Protein AF-A0A0D8HVI6-F1 (afdb_monomer_lite)

Structure (mmCIF, N/CA/C/O backbone):
data_AF-A0A0D8HVI6-F1
#
_entry.id   AF-A0A0D8HVI6-F1
#
loop_
_atom_site.group_PDB
_atom_site.id
_atom_site.type_symbol
_atom_site.label_atom_id
_atom_site.label_alt_id
_atom_site.label_comp_id
_atom_site.label_asym_id
_atom_site.label_entity_id
_atom_site.label_seq_id
_atom_site.pdbx_PDB_ins_code
_atom_site.Cartn_x
_atom_site.Cartn_y
_atom_site.Cartn_z
_atom_site.occupancy
_atom_site.B_iso_or_equiv
_atom_site.auth_seq_id
_atom_site.auth_comp_id
_atom_site.auth_asym_id
_atom_site.auth_atom_id
_atom_site.pdbx_PDB_model_num
ATOM 1 N N . MET A 1 1 ? 3.415 5.083 -32.626 1.00 49.31 1 MET A N 1
ATOM 2 C CA . MET A 1 1 ? 3.340 5.812 -31.341 1.00 49.31 1 MET A CA 1
ATOM 3 C C . MET A 1 1 ? 2.067 5.390 -30.629 1.00 49.31 1 MET A C 1
ATOM 5 O O . MET A 1 1 ? 0.990 5.609 -31.175 1.00 49.31 1 MET A O 1
ATOM 9 N N . ALA A 1 2 ? 2.181 4.710 -29.487 1.00 56.59 2 ALA A N 1
ATOM 10 C CA . ALA A 1 2 ? 1.022 4.367 -28.667 1.00 56.59 2 ALA A CA 1
ATOM 11 C C . ALA A 1 2 ? 0.536 5.639 -27.952 1.00 56.59 2 ALA A C 1
ATOM 13 O O . ALA A 1 2 ? 1.348 6.402 -27.433 1.00 56.59 2 ALA A O 1
ATOM 14 N N . LYS A 1 3 ? -0.769 5.912 -27.997 1.00 59.03 3 LYS A N 1
ATOM 15 C CA . LYS A 1 3 ? -1.394 7.068 -27.342 1.00 59.03 3 LYS A CA 1
ATOM 16 C C . LYS A 1 3 ? -2.175 6.543 -26.143 1.00 59.03 3 LYS A C 1
ATOM 18 O O . LYS A 1 3 ? -2.851 5.532 -26.292 1.00 59.03 3 LYS A O 1
ATOM 23 N N . ALA A 1 4 ? -2.059 7.210 -24.996 1.00 66.50 4 ALA A N 1
ATOM 24 C CA . ALA A 1 4 ? -2.867 6.889 -23.825 1.00 66.50 4 ALA A CA 1
ATOM 25 C C . ALA A 1 4 ? -4.358 7.096 -24.135 1.00 66.50 4 ALA A C 1
ATOM 27 O O . ALA A 1 4 ? -4.727 8.094 -24.768 1.00 66.50 4 ALA A O 1
ATOM 28 N N . ASP A 1 5 ? -5.186 6.154 -23.695 1.00 71.12 5 ASP A N 1
ATOM 29 C CA . ASP A 1 5 ? -6.641 6.240 -23.767 1.00 71.12 5 ASP A CA 1
ATOM 30 C C . ASP A 1 5 ? -7.174 7.282 -22.758 1.00 71.12 5 ASP A C 1
ATOM 32 O O . ASP A 1 5 ? -6.417 7.893 -21.996 1.00 71.12 5 ASP A O 1
ATOM 36 N N . LYS A 1 6 ? -8.491 7.542 -22.762 1.00 74.12 6 LYS A N 1
ATOM 37 C CA . LYS A 1 6 ? -9.129 8.531 -21.862 1.00 74.12 6 LYS A CA 1
ATOM 38 C C . LYS A 1 6 ? -8.910 8.230 -20.372 1.00 74.12 6 LYS A C 1
ATOM 40 O O . LYS A 1 6 ? -8.944 9.149 -19.564 1.00 74.12 6 LYS A O 1
ATOM 45 N N . ASP A 1 7 ? -8.679 6.966 -20.036 1.00 79.62 7 ASP A N 1
ATOM 46 C CA . ASP A 1 7 ? -8.358 6.467 -18.694 1.00 79.62 7 ASP A CA 1
ATOM 47 C C . ASP A 1 7 ? -6.871 6.652 -18.318 1.00 79.62 7 ASP A C 1
ATOM 49 O O . ASP A 1 7 ? -6.452 6.292 -17.221 1.00 79.62 7 ASP A O 1
ATOM 53 N N . GLY A 1 8 ? -6.056 7.219 -19.215 1.00 86.44 8 GLY A N 1
ATOM 54 C CA . GLY A 1 8 ? -4.623 7.400 -19.010 1.00 86.44 8 GLY A CA 1
ATOM 55 C C . GLY A 1 8 ? -3.809 6.119 -19.192 1.00 86.44 8 GLY A C 1
ATOM 56 O O . GLY A 1 8 ? -2.628 6.117 -18.853 1.00 86.44 8 GLY A O 1
ATOM 57 N N . ILE A 1 9 ? -4.394 5.044 -19.722 1.00 90.62 9 ILE A N 1
ATOM 58 C CA . ILE A 1 9 ? -3.729 3.753 -19.906 1.00 90.62 9 ILE A CA 1
ATOM 59 C C . ILE A 1 9 ? -3.272 3.621 -21.363 1.00 90.62 9 ILE A C 1
ATOM 61 O O . ILE A 1 9 ? -4.011 3.904 -22.304 1.00 90.62 9 ILE A O 1
ATOM 65 N N . VAL A 1 10 ? -2.020 3.222 -21.569 1.00 92.00 10 VAL A N 1
ATOM 66 C CA . VAL A 1 10 ? -1.429 2.994 -22.891 1.00 92.00 10 VAL A CA 1
ATOM 67 C C . VAL A 1 10 ? -1.480 1.502 -23.186 1.00 92.00 10 VAL A C 1
ATOM 69 O O . VAL A 1 10 ? -0.801 0.720 -22.523 1.00 92.00 10 VAL A O 1
ATOM 72 N N . ARG A 1 11 ? -2.255 1.107 -24.199 1.00 93.31 11 ARG A N 1
ATOM 73 C CA . ARG A 1 11 ? -2.420 -0.296 -24.609 1.00 93.31 11 ARG A CA 1
ATOM 74 C C . ARG A 1 11 ? -1.834 -0.571 -25.989 1.00 93.31 11 ARG A C 1
ATOM 76 O O . ARG A 1 11 ? -1.881 0.283 -26.880 1.00 93.31 11 ARG A O 1
ATOM 83 N N . ASP A 1 12 ? -1.328 -1.782 -26.193 1.00 92.19 12 ASP A N 1
ATOM 84 C CA . ASP A 1 12 ? -1.117 -2.322 -27.533 1.00 92.19 12 ASP A CA 1
ATOM 85 C C . ASP A 1 12 ? -2.489 -2.534 -28.190 1.00 92.19 12 ASP A C 1
ATOM 87 O O . ASP A 1 12 ? -3.320 -3.305 -27.718 1.00 92.19 12 ASP A O 1
ATOM 91 N N . ARG A 1 13 ? -2.733 -1.846 -29.309 1.00 87.94 13 ARG A N 1
ATOM 92 C CA . ARG A 1 13 ? -4.023 -1.881 -30.014 1.00 87.94 13 ARG A CA 1
ATOM 93 C C . ARG A 1 13 ? -4.378 -3.248 -30.592 1.00 87.94 13 ARG A C 1
ATOM 95 O O . ARG A 1 13 ? -5.545 -3.484 -30.882 1.00 87.94 13 ARG A O 1
ATOM 102 N N . ARG A 1 14 ? -3.389 -4.109 -30.831 1.00 90.69 14 ARG A N 1
ATOM 103 C CA . ARG A 1 14 ? -3.595 -5.434 -31.418 1.00 90.69 14 ARG A CA 1
ATOM 104 C C . ARG A 1 14 ? -3.873 -6.482 -30.349 1.00 90.69 14 ARG A C 1
ATOM 106 O O . ARG A 1 14 ? -4.686 -7.367 -30.580 1.00 90.69 14 ARG A O 1
ATOM 113 N N . THR A 1 15 ? -3.167 -6.414 -29.225 1.00 91.06 15 THR A N 1
ATOM 114 C CA . THR A 1 15 ? -3.189 -7.464 -28.191 1.00 91.06 15 THR A CA 1
ATOM 115 C C . THR A 1 15 ? -3.973 -7.062 -26.945 1.00 91.06 15 THR A C 1
ATOM 117 O O . THR A 1 15 ? -4.317 -7.927 -26.150 1.00 91.06 15 THR A O 1
ATOM 120 N N . GLY A 1 16 ? -4.255 -5.770 -26.759 1.00 88.94 16 GLY A N 1
ATOM 121 C CA . GLY A 1 16 ? -4.887 -5.231 -25.556 1.00 88.94 16 GLY A CA 1
ATOM 122 C C . GLY A 1 16 ? -3.948 -5.113 -24.353 1.00 88.94 16 GLY A C 1
ATOM 123 O O . GLY A 1 16 ? -4.371 -4.589 -23.326 1.00 88.94 16 GLY A O 1
ATOM 124 N N . ILE A 1 17 ? -2.687 -5.546 -24.479 1.00 92.75 17 ILE A N 1
ATOM 125 C CA . ILE A 1 17 ? -1.695 -5.512 -23.397 1.00 92.75 17 ILE A CA 1
ATOM 126 C C . ILE A 1 17 ? -1.486 -4.070 -22.943 1.00 92.75 17 ILE A C 1
ATOM 128 O O . ILE A 1 17 ? -1.199 -3.188 -23.756 1.00 92.75 17 ILE A O 1
ATOM 132 N N . VAL A 1 18 ? -1.585 -3.835 -21.639 1.00 92.88 18 VAL A N 1
ATOM 133 C CA . VAL A 1 18 ? -1.235 -2.564 -21.016 1.00 92.88 18 VAL A CA 1
ATOM 134 C C . VAL A 1 18 ? 0.286 -2.435 -20.976 1.00 92.88 18 VAL A C 1
ATOM 136 O O . VAL A 1 18 ? 0.977 -3.234 -20.348 1.00 92.88 18 VAL A O 1
ATOM 139 N N . LEU A 1 19 ? 0.803 -1.421 -21.668 1.00 91.75 19 LEU A N 1
ATOM 140 C CA . LEU A 1 19 ? 2.233 -1.131 -21.792 1.00 91.75 19 LEU A CA 1
ATOM 141 C C . LEU A 1 19 ? 2.707 -0.109 -20.758 1.00 91.75 19 LEU A C 1
ATOM 143 O O . LEU A 1 19 ? 3.853 -0.156 -20.324 1.00 91.75 19 LEU A O 1
ATOM 147 N N . ALA A 1 20 ? 1.848 0.848 -20.412 1.00 91.94 20 ALA A N 1
ATOM 148 C CA . ALA A 1 20 ? 2.153 1.910 -19.463 1.00 91.94 20 ALA A CA 1
ATOM 149 C C . ALA A 1 20 ? 0.864 2.558 -18.953 1.00 91.94 20 ALA A C 1
ATOM 151 O O . ALA A 1 20 ? -0.191 2.463 -19.586 1.00 91.94 20 ALA A O 1
ATOM 152 N N . ARG A 1 21 ? 0.968 3.300 -17.851 1.00 91.81 21 ARG A N 1
ATOM 153 C CA . ARG A 1 21 ? -0.068 4.225 -17.392 1.00 91.81 21 ARG A CA 1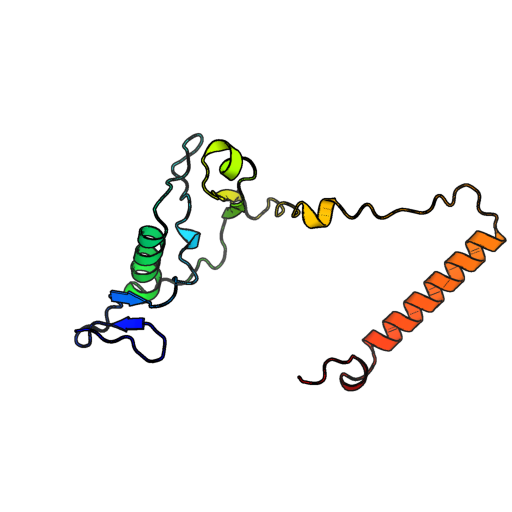
ATOM 154 C C . ARG A 1 21 ? 0.530 5.616 -17.235 1.00 91.81 21 ARG A C 1
ATOM 156 O O . ARG A 1 21 ? 1.706 5.773 -16.934 1.00 91.81 21 ARG A O 1
ATOM 163 N N . LYS A 1 22 ? -0.293 6.639 -17.452 1.00 89.62 22 LYS A N 1
ATOM 164 C CA . LYS A 1 22 ? 0.076 8.039 -17.224 1.00 89.62 22 LYS A CA 1
ATOM 165 C C . LYS A 1 22 ? 0.265 8.325 -15.733 1.00 89.62 22 LYS A C 1
ATOM 167 O O . LYS A 1 22 ? 1.161 9.075 -15.368 1.00 89.62 22 LYS A O 1
ATOM 172 N N . ASN A 1 23 ? -0.596 7.737 -14.905 1.00 90.62 23 ASN A N 1
ATOM 173 C CA . ASN A 1 23 ? -0.559 7.859 -13.452 1.00 90.62 23 ASN A CA 1
ATOM 174 C C . ASN A 1 23 ? -0.012 6.565 -12.842 1.00 90.62 23 ASN A C 1
ATOM 176 O O . ASN A 1 23 ? -0.175 5.488 -13.427 1.00 90.62 23 ASN A O 1
ATOM 180 N N . ARG A 1 24 ? 0.578 6.668 -11.645 1.00 91.12 24 ARG A N 1
ATOM 181 C CA . ARG A 1 24 ? 1.056 5.506 -10.887 1.00 91.12 24 ARG A CA 1
ATOM 182 C C . ARG A 1 24 ? -0.082 4.504 -10.687 1.00 91.12 24 ARG A C 1
ATOM 184 O O . ARG A 1 24 ? -1.245 4.874 -10.524 1.00 91.12 24 ARG A O 1
ATOM 191 N N . HIS A 1 25 ? 0.257 3.222 -10.756 1.00 93.69 25 HIS A N 1
ATOM 192 C CA . HIS A 1 25 ? -0.712 2.150 -10.567 1.00 93.69 25 HIS A CA 1
ATOM 193 C C . HIS A 1 25 ? -1.167 2.171 -9.098 1.00 93.69 25 HIS A C 1
ATOM 195 O O . HIS A 1 25 ? -0.302 2.240 -8.228 1.00 93.69 25 HIS A O 1
ATOM 201 N N . PRO A 1 26 ? -2.476 2.092 -8.798 1.00 90.56 26 PRO A N 1
ATOM 202 C CA . PRO A 1 26 ? -2.978 2.228 -7.425 1.00 90.56 26 PRO A CA 1
ATOM 203 C C . PRO A 1 26 ? -2.437 1.150 -6.479 1.00 90.56 26 PRO A C 1
ATOM 205 O O . PRO A 1 26 ? -2.293 1.383 -5.291 1.00 90.56 26 PRO A O 1
ATOM 208 N N . MET A 1 27 ? -2.114 -0.024 -7.019 1.00 91.62 27 MET A N 1
ATOM 209 C CA . MET A 1 27 ? -1.548 -1.154 -6.274 1.00 91.62 27 MET A CA 1
ATOM 210 C C . MET A 1 27 ? -0.011 -1.253 -6.372 1.00 91.62 27 MET A C 1
ATOM 212 O O . MET A 1 27 ? 0.541 -2.309 -6.086 1.00 91.62 27 MET A O 1
ATOM 216 N N . ALA A 1 28 ? 0.689 -0.212 -6.846 1.00 91.88 28 ALA A N 1
ATOM 217 C CA . ALA A 1 28 ? 2.153 -0.246 -6.979 1.00 91.88 28 ALA A CA 1
ATOM 218 C C . ALA A 1 28 ? 2.858 -0.450 -5.630 1.00 91.88 28 ALA A C 1
ATOM 220 O O . ALA A 1 28 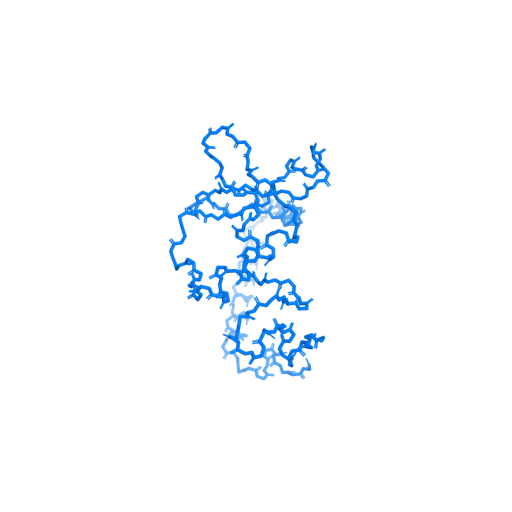? 3.806 -1.224 -5.552 1.00 91.88 28 ALA A O 1
ATOM 221 N N . ASP A 1 29 ? 2.339 0.170 -4.569 1.00 89.56 29 ASP A N 1
ATOM 222 C CA . ASP A 1 29 ? 2.933 0.100 -3.231 1.00 89.56 29 ASP A CA 1
ATOM 223 C C . ASP A 1 29 ? 2.893 -1.312 -2.615 1.00 89.56 29 ASP A C 1
ATOM 225 O O . ASP A 1 29 ? 3.646 -1.586 -1.689 1.00 89.56 29 ASP A O 1
ATOM 229 N N . LEU A 1 30 ? 2.115 -2.256 -3.170 1.00 88.88 30 LEU A N 1
ATOM 230 C CA . LEU A 1 30 ? 2.179 -3.668 -2.757 1.00 88.88 30 LEU A CA 1
ATOM 231 C C . LEU A 1 30 ? 3.526 -4.334 -3.078 1.00 88.88 30 LEU A C 1
ATOM 233 O O . LEU A 1 30 ? 3.831 -5.379 -2.513 1.00 88.88 30 LEU A O 1
ATOM 237 N N . PHE A 1 31 ? 4.315 -3.758 -3.987 1.00 90.75 31 PHE A N 1
ATOM 238 C CA . PHE A 1 31 ? 5.657 -4.243 -4.318 1.00 90.75 31 PHE A CA 1
ATOM 239 C C . PHE A 1 31 ? 6.766 -3.484 -3.577 1.00 90.75 31 PHE A C 1
ATOM 241 O O . PHE A 1 31 ? 7.932 -3.878 -3.666 1.00 90.75 31 PHE A O 1
ATOM 248 N N . LYS A 1 32 ? 6.418 -2.431 -2.825 1.00 90.19 32 LYS A N 1
ATOM 249 C CA . LYS A 1 32 ? 7.373 -1.623 -2.066 1.00 90.19 32 LYS A CA 1
ATOM 250 C C . LYS A 1 32 ? 7.976 -2.452 -0.930 1.00 90.19 32 LYS A C 1
ATOM 252 O O . LYS A 1 32 ? 7.257 -3.100 -0.169 1.00 90.19 32 LYS A O 1
ATOM 257 N N . ASP A 1 33 ? 9.306 -2.451 -0.849 1.00 89.25 33 ASP A N 1
ATOM 258 C CA . ASP A 1 33 ? 10.104 -3.151 0.171 1.00 89.25 33 ASP A CA 1
ATOM 259 C C . ASP A 1 33 ? 9.652 -4.605 0.428 1.00 89.25 33 ASP A C 1
ATOM 261 O O . ASP A 1 33 ? 9.490 -5.039 1.569 1.00 89.25 33 ASP A O 1
ATOM 265 N N . THR A 1 34 ? 9.434 -5.372 -0.648 1.00 88.50 34 THR A N 1
ATOM 266 C CA . THR A 1 34 ? 8.873 -6.736 -0.585 1.00 88.50 34 THR A CA 1
ATOM 267 C C . THR A 1 34 ? 9.682 -7.637 0.373 1.00 88.50 34 THR A C 1
ATOM 269 O O . THR A 1 34 ? 10.909 -7.694 0.247 1.00 88.50 34 THR A O 1
ATOM 272 N N . PRO A 1 35 ? 9.055 -8.398 1.293 1.00 85.50 35 PRO A N 1
ATOM 273 C CA . PRO A 1 35 ? 9.783 -9.210 2.271 1.00 85.50 35 PRO A CA 1
ATOM 274 C C . PRO A 1 35 ? 10.661 -10.280 1.611 1.00 85.50 35 PRO A C 1
ATOM 276 O O . PRO A 1 35 ? 10.176 -11.077 0.809 1.00 85.50 35 PRO A O 1
ATOM 279 N N . MET A 1 36 ? 11.944 -10.336 1.980 1.00 84.69 36 MET A N 1
ATOM 280 C CA . MET A 1 36 ? 12.894 -11.335 1.460 1.00 84.69 36 MET A CA 1
ATOM 281 C C . MET A 1 36 ? 13.090 -12.551 2.375 1.00 84.69 36 MET A C 1
ATOM 283 O O . MET A 1 36 ? 13.692 -13.541 1.961 1.00 84.69 36 MET A O 1
ATOM 287 N N . GLY A 1 37 ? 12.602 -12.485 3.612 1.00 77.31 37 GLY A N 1
ATOM 288 C CA . GLY A 1 37 ? 12.803 -13.504 4.640 1.00 77.31 37 GLY A CA 1
ATOM 289 C C . GLY A 1 37 ? 13.110 -12.881 5.999 1.00 77.31 37 GLY A C 1
ATOM 290 O O . GLY A 1 37 ? 13.362 -11.682 6.103 1.00 77.31 37 GLY A O 1
ATOM 291 N N . GLU A 1 38 ? 13.073 -13.696 7.050 1.00 78.62 38 GLU A N 1
ATOM 292 C CA . GLU A 1 38 ? 13.340 -13.244 8.417 1.00 78.62 38 GLU A CA 1
ATOM 293 C C . GLU A 1 38 ? 14.779 -12.716 8.557 1.00 78.62 38 GLU A C 1
ATOM 295 O O . GLU A 1 38 ? 15.735 -13.364 8.129 1.00 78.62 38 GLU A O 1
ATOM 300 N N . GLY A 1 39 ? 14.932 -11.519 9.131 1.00 70.31 39 GLY A N 1
ATOM 301 C CA . GLY A 1 39 ? 16.232 -10.873 9.345 1.00 70.31 39 GLY A CA 1
ATOM 302 C C . GLY A 1 39 ? 16.906 -10.313 8.086 1.00 70.31 39 GLY A C 1
ATOM 303 O O . GLY A 1 39 ? 17.996 -9.750 8.188 1.00 70.31 39 GLY A O 1
ATOM 304 N N . LEU A 1 40 ? 16.281 -10.439 6.911 1.00 75.50 40 LEU A N 1
ATOM 305 C CA . LEU A 1 40 ? 16.759 -9.823 5.677 1.00 75.50 40 LEU A CA 1
ATOM 306 C C . LEU A 1 40 ? 16.056 -8.482 5.444 1.00 75.50 40 LEU A C 1
ATOM 308 O O . LEU A 1 40 ? 14.862 -8.362 5.723 1.00 75.50 40 LEU A O 1
ATOM 312 N N . PRO A 1 41 ? 16.766 -7.475 4.905 1.00 73.00 41 PRO A N 1
ATOM 313 C CA . PRO A 1 41 ? 16.118 -6.240 4.496 1.00 73.00 41 PRO A CA 1
ATOM 314 C C . PRO A 1 41 ? 15.066 -6.534 3.421 1.00 73.00 41 PRO A C 1
ATOM 316 O O . PRO A 1 41 ? 15.253 -7.417 2.579 1.00 73.00 41 PRO A O 1
ATOM 319 N N . GLY A 1 42 ? 13.970 -5.773 3.440 1.00 81.19 42 GLY A N 1
ATOM 320 C CA . GLY A 1 42 ? 12.996 -5.787 2.354 1.00 81.19 42 GLY A CA 1
ATOM 321 C C . GLY A 1 42 ? 13.674 -5.488 1.016 1.00 81.19 42 GLY A C 1
ATOM 322 O O . GLY A 1 42 ? 14.624 -4.701 0.936 1.00 81.19 42 GLY A O 1
ATOM 323 N N . MET A 1 43 ? 13.197 -6.135 -0.043 1.00 87.88 43 MET A N 1
ATOM 324 C CA . MET A 1 43 ? 13.653 -5.876 -1.398 1.00 87.88 43 MET A CA 1
ATOM 325 C C . MET A 1 43 ? 13.122 -4.517 -1.835 1.00 87.88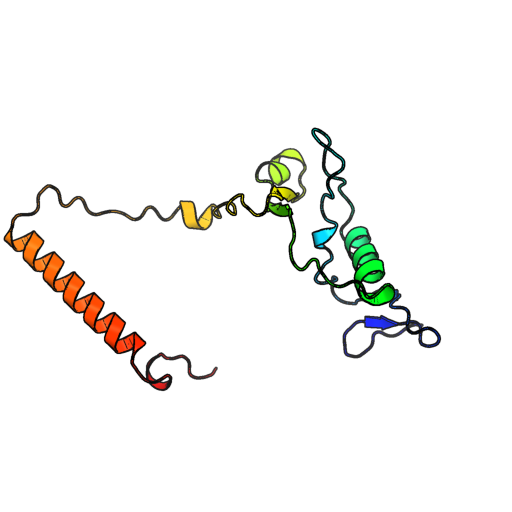 43 MET A C 1
ATOM 327 O O . MET A 1 43 ? 11.992 -4.394 -2.310 1.00 87.88 43 MET A O 1
ATOM 331 N N . HIS A 1 44 ? 13.963 -3.504 -1.674 1.00 87.12 44 HIS A N 1
ATOM 332 C CA . HIS A 1 44 ? 13.683 -2.174 -2.175 1.00 87.12 44 HIS A CA 1
ATOM 333 C C . HIS A 1 44 ? 13.834 -2.140 -3.696 1.00 87.12 44 HIS A C 1
ATOM 335 O O . HIS A 1 44 ? 14.812 -2.647 -4.254 1.00 87.12 44 HIS A O 1
ATOM 341 N N . MET A 1 45 ? 12.880 -1.510 -4.368 1.00 88.38 45 MET A N 1
ATOM 342 C CA . MET A 1 45 ? 12.888 -1.330 -5.811 1.00 88.38 45 MET A CA 1
ATOM 343 C C . MET A 1 45 ? 12.481 0.095 -6.156 1.00 88.38 45 MET A C 1
ATOM 345 O O . MET A 1 45 ? 11.779 0.754 -5.401 1.00 88.38 45 MET A O 1
ATOM 349 N N . ASP A 1 46 ? 12.967 0.587 -7.295 1.00 89.62 46 ASP A N 1
ATOM 350 C CA . ASP A 1 46 ? 12.611 1.927 -7.746 1.00 89.62 46 ASP A CA 1
ATOM 351 C C . ASP A 1 46 ? 11.101 2.034 -8.007 1.00 89.62 46 ASP A C 1
ATOM 353 O O . ASP A 1 46 ? 10.465 1.086 -8.478 1.00 89.62 46 ASP A O 1
ATOM 357 N N . SER A 1 47 ? 10.550 3.226 -7.783 1.00 89.44 47 SER A N 1
ATOM 358 C CA . SER A 1 47 ? 9.127 3.525 -7.977 1.00 89.44 47 SER A CA 1
ATOM 359 C C . SER A 1 47 ? 8.597 3.134 -9.365 1.00 89.44 47 SER A C 1
ATOM 361 O O . SER A 1 47 ? 7.433 2.746 -9.513 1.00 89.44 47 SER A O 1
ATOM 363 N N . MET A 1 48 ? 9.447 3.192 -10.398 1.00 90.50 48 MET A N 1
ATOM 364 C CA . MET A 1 48 ? 9.093 2.755 -11.745 1.00 90.50 48 MET A CA 1
ATOM 365 C C . MET A 1 48 ? 8.986 1.229 -11.845 1.00 90.50 48 MET A C 1
ATOM 367 O O . MET A 1 48 ? 8.105 0.718 -12.537 1.00 90.50 48 MET A O 1
ATOM 371 N N . ALA A 1 49 ? 9.858 0.488 -11.161 1.00 92.31 49 ALA A N 1
ATOM 372 C CA . ALA A 1 49 ? 9.823 -0.970 -11.155 1.00 92.31 49 ALA A CA 1
ATOM 373 C C . ALA A 1 49 ? 8.555 -1.486 -10.459 1.00 92.31 49 ALA A C 1
ATOM 375 O O . ALA A 1 49 ? 7.852 -2.322 -11.024 1.00 92.31 49 ALA A O 1
ATOM 376 N N . GLU A 1 50 ? 8.202 -0.915 -9.307 1.00 93.75 50 GLU A N 1
ATOM 377 C CA . GLU A 1 50 ? 6.940 -1.189 -8.604 1.00 93.75 50 GLU A CA 1
ATOM 378 C C . GLU A 1 50 ? 5.726 -0.935 -9.510 1.00 93.75 50 GLU A C 1
ATOM 380 O O . GLU A 1 50 ? 4.803 -1.748 -9.608 1.00 93.75 50 GLU A O 1
ATOM 385 N N . HIS A 1 51 ? 5.745 0.191 -10.232 1.00 94.38 51 HIS A N 1
ATOM 386 C CA . HIS A 1 51 ? 4.684 0.565 -11.157 1.00 94.38 51 HIS A CA 1
ATOM 387 C C . HIS A 1 51 ? 4.515 -0.445 -12.300 1.00 94.38 51 HIS A C 1
ATOM 389 O O . HIS A 1 51 ? 3.388 -0.844 -12.612 1.00 94.38 51 HIS A O 1
ATOM 395 N N . ILE A 1 52 ? 5.624 -0.859 -12.917 1.00 94.06 52 ILE A N 1
ATOM 396 C CA . ILE A 1 52 ? 5.631 -1.820 -14.024 1.00 94.06 52 ILE A CA 1
ATOM 397 C C . ILE A 1 52 ? 5.171 -3.201 -13.548 1.00 94.06 52 ILE A C 1
ATOM 399 O O . ILE A 1 52 ? 4.370 -3.842 -14.232 1.00 94.06 52 ILE A O 1
ATOM 403 N N . LEU A 1 53 ? 5.622 -3.647 -12.372 1.00 94.69 53 LEU A N 1
ATOM 404 C CA . LEU A 1 53 ? 5.182 -4.912 -11.780 1.00 94.69 53 LEU A CA 1
ATOM 405 C C . LEU A 1 53 ? 3.676 -4.915 -11.536 1.00 94.69 53 LEU A C 1
ATOM 407 O O . LEU A 1 53 ? 2.995 -5.876 -11.894 1.00 94.69 53 LEU A O 1
ATOM 411 N N . ALA A 1 54 ? 3.136 -3.814 -11.022 1.00 95.00 54 ALA A N 1
ATOM 412 C CA . ALA A 1 54 ? 1.708 -3.695 -10.789 1.00 95.00 54 ALA A CA 1
ATOM 413 C C . ALA A 1 54 ? 0.885 -3.713 -12.085 1.00 95.00 54 ALA A C 1
ATOM 415 O O . ALA A 1 54 ? -0.133 -4.398 -12.137 1.00 95.00 54 ALA A O 1
ATOM 416 N N . ILE A 1 55 ? 1.348 -3.060 -13.156 1.00 95.69 55 ILE A N 1
ATOM 417 C CA . ILE A 1 55 ? 0.725 -3.194 -14.485 1.00 95.69 55 ILE A CA 1
ATOM 418 C C . ILE A 1 55 ? 0.756 -4.656 -14.948 1.00 95.69 55 ILE A C 1
ATOM 420 O O . ILE A 1 55 ? -0.236 -5.182 -15.450 1.00 95.69 55 ILE A O 1
ATOM 424 N N . HIS A 1 56 ? 1.895 -5.331 -14.796 1.00 95.44 56 HIS A N 1
ATOM 425 C CA . HIS A 1 56 ? 2.024 -6.713 -15.237 1.00 95.44 56 HIS A CA 1
ATOM 426 C C . HIS A 1 56 ? 1.056 -7.643 -14.492 1.00 95.44 56 HIS A C 1
ATOM 428 O O . HIS A 1 56 ? 0.331 -8.406 -15.126 1.00 95.44 56 HIS A O 1
ATOM 434 N N . VAL A 1 57 ? 0.996 -7.542 -13.166 1.00 95.50 57 VAL A N 1
ATOM 435 C CA . VAL A 1 57 ? 0.193 -8.433 -12.320 1.00 95.50 57 VAL A CA 1
ATOM 436 C C . VAL A 1 57 ? -1.298 -8.100 -12.370 1.00 95.50 57 VAL A C 1
ATOM 438 O O . VAL A 1 57 ? -2.124 -8.986 -12.579 1.00 95.50 57 VAL A O 1
ATOM 441 N N . PHE A 1 58 ? -1.675 -6.837 -12.196 1.00 95.25 58 PHE A N 1
ATOM 442 C CA . PHE A 1 58 ? -3.083 -6.486 -12.013 1.00 95.25 58 PHE A CA 1
ATOM 443 C C . PHE A 1 58 ? -3.799 -6.206 -13.334 1.00 95.25 58 PHE A C 1
ATOM 445 O O . PHE A 1 58 ? -4.926 -6.657 -13.518 1.00 95.25 58 PHE A O 1
ATOM 452 N N . ASP A 1 59 ? -3.147 -5.535 -14.286 1.00 93.56 59 ASP A N 1
ATOM 453 C CA . ASP A 1 59 ? -3.799 -5.206 -15.559 1.00 93.56 59 ASP A CA 1
ATOM 454 C C . ASP A 1 59 ? -3.692 -6.325 -16.588 1.00 93.56 59 ASP A C 1
ATOM 456 O O . ASP A 1 59 ? -4.660 -6.617 -17.289 1.00 93.56 59 ASP A O 1
ATOM 460 N N . ASN A 1 60 ? -2.507 -6.926 -16.715 1.00 95.31 60 ASN A N 1
ATOM 461 C CA . ASN A 1 60 ? -2.231 -7.873 -17.794 1.00 95.31 60 ASN A CA 1
ATOM 462 C C . ASN A 1 60 ? -2.513 -9.328 -17.403 1.00 95.31 60 ASN A C 1
ATOM 464 O O . ASN A 1 60 ? -3.046 -10.072 -18.224 1.00 95.31 60 ASN A O 1
ATOM 468 N N . LEU A 1 61 ? -2.179 -9.742 -16.175 1.00 95.12 61 LEU A N 1
ATOM 469 C CA . LEU A 1 61 ? -2.549 -11.072 -15.667 1.00 95.12 61 LEU A CA 1
ATOM 470 C C . LEU A 1 61 ? -3.969 -11.108 -15.083 1.00 95.12 61 LEU A C 1
ATOM 472 O O . LEU A 1 61 ? -4.513 -12.193 -14.885 1.00 95.12 61 LEU A O 1
ATOM 476 N N . GLY A 1 62 ? -4.581 -9.945 -14.833 1.00 89.00 62 GLY A N 1
ATOM 477 C CA . GLY A 1 62 ? -5.941 -9.849 -14.302 1.00 89.00 62 GLY A CA 1
ATOM 478 C C . GLY A 1 62 ? -6.073 -10.374 -12.872 1.00 89.00 62 GLY A C 1
ATOM 479 O O . GLY A 1 62 ? -7.155 -10.808 -12.477 1.00 89.00 62 GLY A O 1
ATOM 480 N N . CYS A 1 63 ? -4.982 -10.381 -12.100 1.00 91.81 63 CYS A N 1
ATOM 481 C CA . CYS A 1 63 ? -5.037 -10.758 -10.694 1.00 91.81 63 CYS A CA 1
ATOM 482 C C . CYS A 1 63 ? -5.880 -9.740 -9.914 1.00 91.81 63 CYS A C 1
ATOM 484 O O . CYS A 1 63 ? -5.791 -8.535 -10.141 1.00 91.81 63 CYS A O 1
ATOM 486 N N . SER A 1 64 ? -6.682 -10.210 -8.960 1.00 89.12 64 SER A N 1
ATOM 487 C CA . SER A 1 64 ? -7.338 -9.328 -7.996 1.00 89.12 64 SER A CA 1
ATOM 488 C C . SER A 1 64 ? -6.371 -8.952 -6.869 1.00 89.12 64 SER A C 1
ATOM 490 O O . SER A 1 64 ? -5.521 -9.773 -6.507 1.00 89.12 64 SER A O 1
ATOM 492 N N . PRO A 1 65 ? -6.528 -7.774 -6.241 1.00 84.75 65 PRO A N 1
ATOM 493 C CA . PRO A 1 65 ? -5.882 -7.495 -4.964 1.00 84.75 65 PRO A CA 1
ATOM 494 C C . PRO A 1 65 ? -6.210 -8.581 -3.919 1.00 84.75 65 PRO A C 1
ATOM 496 O O . PRO A 1 65 ? -7.305 -9.166 -3.979 1.00 84.75 65 PRO A O 1
ATOM 499 N N . PRO A 1 66 ? -5.299 -8.856 -2.964 1.00 84.19 66 PRO A N 1
ATOM 500 C CA . PRO A 1 66 ? -5.556 -9.799 -1.878 1.00 84.19 66 PRO A CA 1
ATOM 501 C C . PRO A 1 66 ? -6.828 -9.417 -1.110 1.00 84.19 66 PRO A C 1
ATOM 503 O O . PRO A 1 66 ? -6.970 -8.273 -0.690 1.00 84.19 66 PRO A O 1
ATOM 506 N N . GLN A 1 67 ? -7.754 -10.365 -0.944 1.00 87.75 67 GLN A N 1
ATOM 507 C CA . GLN A 1 67 ? -9.004 -10.132 -0.203 1.00 87.75 67 GLN A CA 1
ATOM 508 C C . GLN A 1 67 ? -8.819 -10.267 1.313 1.00 87.75 67 GLN A C 1
ATOM 510 O O . GLN A 1 67 ? -9.490 -9.579 2.071 1.00 87.75 67 GLN A O 1
ATOM 515 N N . ASP A 1 68 ? -7.900 -11.137 1.739 1.00 89.50 68 ASP A N 1
ATOM 516 C CA . ASP A 1 68 ? -7.577 -11.394 3.145 1.00 89.50 68 ASP A CA 1
ATOM 517 C C . ASP A 1 68 ? -6.045 -11.391 3.324 1.00 89.50 68 ASP A C 1
ATOM 519 O O . ASP A 1 68 ? -5.398 -12.444 3.273 1.00 89.50 68 ASP A O 1
ATOM 523 N N . PRO A 1 69 ? -5.413 -10.203 3.367 1.00 86.38 69 PRO A N 1
ATOM 524 C CA . PRO A 1 69 ? -3.966 -10.097 3.486 1.00 86.38 69 PRO A CA 1
ATOM 525 C C . PRO A 1 69 ? -3.503 -10.494 4.892 1.00 86.38 69 PRO A C 1
ATOM 527 O O . PRO A 1 69 ? -4.019 -10.016 5.894 1.00 86.38 69 PRO A O 1
ATOM 530 N N . LEU A 1 70 ? -2.463 -11.326 4.975 1.00 88.56 70 LEU A N 1
ATOM 531 C CA . LEU A 1 70 ? -1.842 -11.695 6.258 1.00 88.56 70 LEU A CA 1
ATOM 532 C C . LEU A 1 70 ? -0.887 -10.614 6.786 1.00 88.56 70 LEU A C 1
ATOM 534 O O . LEU A 1 70 ? -0.618 -10.545 7.990 1.00 88.56 70 LEU A O 1
ATOM 538 N N . TYR A 1 71 ? -0.388 -9.769 5.882 1.00 87.44 71 TYR A N 1
ATOM 539 C CA . TYR A 1 71 ? 0.561 -8.700 6.161 1.00 87.44 71 TYR A CA 1
ATOM 540 C C . TYR A 1 71 ? 0.098 -7.385 5.539 1.00 87.44 71 TYR A C 1
ATOM 542 O O . TYR A 1 71 ? -0.536 -7.38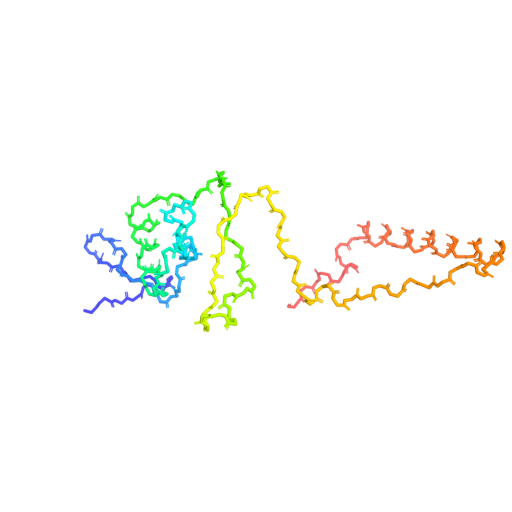0 4.484 1.00 87.44 71 TYR A O 1
ATOM 550 N N . LYS A 1 72 ? 0.475 -6.276 6.169 1.00 87.44 72 LYS A N 1
ATOM 551 C CA . LYS A 1 72 ? 0.309 -4.911 5.666 1.00 87.44 72 LYS A CA 1
ATOM 552 C C . LYS A 1 72 ? 1.635 -4.161 5.730 1.00 87.44 72 LYS A C 1
ATOM 554 O O . LYS A 1 72 ? 2.462 -4.444 6.595 1.00 87.44 72 LYS A O 1
ATOM 559 N N . SER A 1 73 ? 1.821 -3.207 4.825 1.00 87.06 73 SER A N 1
ATOM 560 C CA . SER A 1 73 ? 2.943 -2.273 4.853 1.00 87.06 73 SER A CA 1
ATOM 561 C C . SER A 1 73 ? 2.644 -1.126 5.820 1.00 87.06 73 SER A C 1
ATOM 563 O O . SER A 1 73 ? 1.612 -0.471 5.678 1.00 87.06 73 SER A O 1
ATOM 565 N N . VAL A 1 74 ? 3.548 -0.851 6.754 1.00 87.25 74 VAL A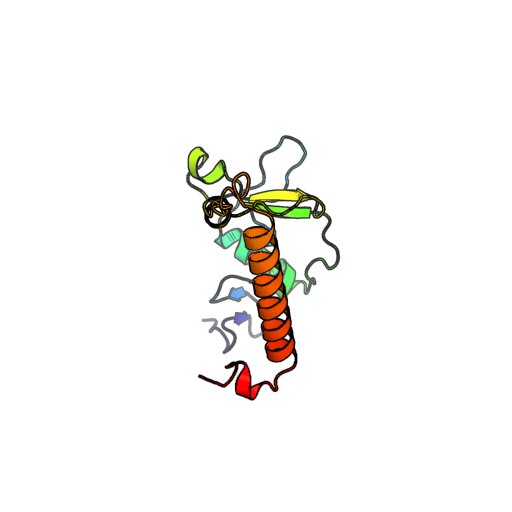 N 1
ATOM 566 C CA . VAL A 1 74 ? 3.524 0.339 7.617 1.00 87.25 74 VAL A CA 1
ATOM 567 C C . VAL A 1 74 ? 4.772 1.184 7.353 1.00 87.25 74 VAL A C 1
ATOM 569 O O . VAL A 1 74 ? 5.804 0.610 6.997 1.00 87.25 74 VAL A O 1
ATOM 572 N N . PRO A 1 75 ? 4.715 2.519 7.497 1.00 86.00 75 PRO A N 1
ATOM 573 C CA . PRO A 1 75 ? 5.903 3.360 7.383 1.00 86.00 75 PRO A CA 1
ATOM 574 C C . PRO A 1 75 ? 6.994 2.908 8.358 1.00 86.00 75 PRO A C 1
ATOM 576 O O . PRO A 1 75 ? 6.704 2.604 9.516 1.00 86.00 75 PRO A O 1
ATOM 579 N N . ASP A 1 76 ? 8.239 2.860 7.891 1.00 84.94 76 ASP A N 1
ATOM 580 C CA . ASP A 1 76 ? 9.401 2.616 8.741 1.00 84.94 76 ASP A CA 1
ATOM 581 C C . ASP A 1 76 ? 9.895 3.960 9.311 1.00 84.94 76 ASP A C 1
ATOM 583 O O . ASP A 1 76 ? 10.485 4.748 8.561 1.00 84.94 76 ASP A O 1
ATOM 587 N N . PRO A 1 77 ? 9.683 4.253 10.609 1.00 75.75 77 PRO A N 1
ATOM 588 C CA . PRO A 1 77 ? 10.034 5.547 11.195 1.00 75.75 77 PRO A CA 1
ATOM 589 C C . PRO A 1 77 ? 11.545 5.816 11.174 1.00 75.75 77 PRO A C 1
ATOM 591 O O . PRO A 1 77 ? 11.972 6.969 11.138 1.00 75.75 77 PRO A O 1
ATOM 594 N N . GLU A 1 78 ? 12.372 4.770 11.148 1.00 76.81 78 GLU A N 1
ATOM 595 C CA . GLU A 1 78 ? 13.828 4.910 11.118 1.00 76.81 78 GLU A CA 1
ATOM 596 C C . GLU A 1 78 ? 14.361 5.073 9.687 1.00 76.81 78 GLU A C 1
ATOM 598 O O . GLU A 1 78 ? 15.489 5.535 9.480 1.00 76.81 78 GLU A O 1
ATOM 603 N N . SER A 1 79 ? 13.553 4.740 8.676 1.00 75.00 79 SER A N 1
ATOM 604 C CA . SER A 1 79 ? 14.015 4.643 7.290 1.00 75.00 79 SER A CA 1
ATOM 605 C C . SER A 1 79 ? 14.471 5.962 6.692 1.00 75.00 79 SER A C 1
ATOM 607 O O . SER A 1 79 ? 15.518 6.001 6.036 1.00 75.00 79 SER A O 1
ATOM 609 N N . LEU A 1 80 ? 13.733 7.047 6.931 1.00 72.00 80 LEU A N 1
ATOM 610 C CA . LEU A 1 80 ? 14.047 8.347 6.350 1.00 72.00 80 LEU A CA 1
ATOM 611 C C . LEU A 1 80 ? 15.383 8.869 6.895 1.00 72.00 80 LEU A C 1
ATOM 613 O O . LEU A 1 80 ? 16.225 9.336 6.129 1.00 72.00 80 LEU A O 1
ATOM 617 N N . ALA A 1 81 ? 15.607 8.715 8.203 1.00 69.44 81 ALA A N 1
ATOM 618 C CA . ALA A 1 81 ? 16.843 9.114 8.869 1.00 69.44 81 ALA A CA 1
ATOM 619 C C . ALA A 1 81 ? 18.034 8.214 8.490 1.00 69.44 81 ALA A C 1
ATOM 621 O O . ALA A 1 81 ? 19.149 8.709 8.328 1.00 69.44 81 ALA A O 1
ATOM 622 N N . ALA A 1 82 ? 17.810 6.907 8.323 1.00 70.06 82 ALA A N 1
ATOM 623 C CA . ALA A 1 82 ? 18.873 5.941 8.050 1.00 70.06 82 ALA A CA 1
ATOM 624 C C . ALA A 1 82 ? 19.264 5.848 6.566 1.00 70.06 82 ALA A C 1
ATOM 626 O O . ALA A 1 82 ? 20.428 5.613 6.242 1.00 70.06 82 ALA A O 1
ATOM 627 N N . THR A 1 83 ? 18.300 5.998 5.655 1.00 66.81 83 THR A N 1
ATOM 628 C CA . THR A 1 83 ? 18.480 5.685 4.226 1.00 66.81 83 THR A CA 1
ATOM 629 C C . THR A 1 83 ? 18.167 6.846 3.288 1.00 66.81 83 THR A C 1
ATOM 631 O O . THR A 1 83 ? 18.470 6.753 2.099 1.00 66.81 83 THR A O 1
ATOM 634 N N . GLY A 1 84 ? 17.574 7.937 3.788 1.00 70.38 84 GLY A N 1
ATOM 635 C CA . GLY A 1 84 ? 17.120 9.060 2.960 1.00 70.38 84 GLY A CA 1
ATOM 636 C C . GLY A 1 84 ? 15.956 8.707 2.025 1.00 70.38 84 GLY A C 1
ATOM 637 O O . GLY A 1 84 ? 15.628 9.486 1.133 1.00 70.38 84 GLY A O 1
ATOM 638 N N . SER A 1 85 ? 15.350 7.533 2.213 1.00 72.12 85 SER A N 1
ATOM 639 C CA . SER A 1 85 ? 14.210 7.031 1.452 1.00 72.12 85 SER A CA 1
ATOM 640 C C . SER A 1 85 ? 13.109 6.619 2.416 1.00 72.12 85 SER A C 1
ATOM 642 O O . SER A 1 85 ? 13.396 5.992 3.432 1.00 72.12 85 SER A O 1
ATOM 644 N N . ASP A 1 86 ? 11.871 6.965 2.082 1.00 78.75 86 ASP A N 1
ATOM 645 C CA . ASP A 1 86 ? 10.688 6.525 2.812 1.00 78.75 86 ASP A CA 1
ATOM 646 C C . ASP A 1 86 ? 10.465 5.030 2.543 1.00 78.75 86 ASP A C 1
ATOM 648 O O . ASP A 1 86 ? 10.027 4.662 1.447 1.00 78.75 86 ASP A O 1
ATOM 652 N N . ARG A 1 87 ? 10.830 4.170 3.499 1.00 85.12 87 ARG A N 1
ATOM 653 C CA . ARG A 1 87 ? 10.674 2.711 3.394 1.00 85.12 87 ARG A CA 1
ATOM 654 C C . ARG A 1 87 ? 9.480 2.223 4.194 1.00 85.12 87 ARG A C 1
ATOM 656 O O . ARG A 1 87 ? 8.966 2.920 5.065 1.00 85.12 87 ARG A O 1
ATOM 663 N N . VAL A 1 88 ? 9.041 1.009 3.890 1.00 87.88 88 VAL A N 1
ATOM 664 C CA . VAL A 1 88 ? 7.958 0.344 4.614 1.00 87.88 88 VAL A CA 1
ATOM 665 C C . VAL A 1 88 ? 8.419 -0.959 5.252 1.00 87.88 88 VAL A C 1
ATOM 667 O O . VAL A 1 88 ? 9.275 -1.673 4.727 1.00 87.88 88 VAL A O 1
ATOM 670 N N . LEU A 1 89 ? 7.802 -1.289 6.382 1.00 86.19 89 LEU A N 1
ATOM 671 C CA . LEU A 1 89 ? 7.901 -2.588 7.032 1.00 86.19 89 LEU A CA 1
ATOM 672 C C . LEU A 1 89 ? 6.631 -3.383 6.762 1.00 86.19 89 LEU A C 1
ATOM 674 O O . LEU A 1 89 ? 5.521 -2.870 6.886 1.00 86.19 89 LEU A O 1
ATOM 678 N N . TRP A 1 90 ? 6.787 -4.663 6.447 1.00 86.94 90 TRP A N 1
ATOM 679 C CA . TRP A 1 90 ? 5.662 -5.582 6.331 1.00 86.94 90 TRP A CA 1
ATOM 680 C C . TRP A 1 90 ? 5.406 -6.253 7.673 1.00 86.94 90 TRP A C 1
ATOM 682 O O . TRP A 1 90 ? 6.196 -7.073 8.140 1.00 86.94 90 TRP A O 1
ATOM 692 N N . VAL A 1 91 ? 4.285 -5.904 8.291 1.00 87.06 91 VAL A N 1
ATOM 693 C CA . VAL A 1 91 ? 3.872 -6.397 9.607 1.00 87.06 91 VAL A CA 1
ATOM 694 C C . VAL A 1 91 ? 2.585 -7.201 9.483 1.00 87.06 91 VAL A C 1
ATOM 696 O O . VAL A 1 91 ? 1.835 -7.038 8.523 1.00 87.06 91 VAL A O 1
ATOM 699 N N . SER A 1 92 ? 2.311 -8.095 10.434 1.00 88.75 92 SER A N 1
ATOM 700 C CA . SER A 1 92 ? 1.024 -8.802 10.465 1.00 88.75 92 SER A CA 1
ATOM 701 C C . SER A 1 92 ? -0.129 -7.799 10.549 1.00 88.75 92 SER A C 1
ATOM 703 O O . SER A 1 92 ? -0.038 -6.822 11.289 1.00 88.75 92 SER A O 1
ATOM 705 N N . VAL A 1 93 ? -1.239 -8.061 9.852 1.00 90.06 93 VAL A N 1
ATOM 706 C CA . VAL A 1 93 ? -2.433 -7.190 9.892 1.00 90.06 93 VAL A CA 1
ATOM 707 C C . VAL A 1 93 ? -3.017 -6.990 11.294 1.00 90.06 93 VAL A C 1
ATOM 709 O O . VAL A 1 93 ? -3.688 -5.992 11.532 1.00 90.06 93 VAL A O 1
ATOM 712 N N . ASN A 1 94 ? -2.714 -7.891 12.233 1.00 89.25 94 ASN A N 1
ATOM 713 C CA . ASN A 1 94 ? -3.123 -7.786 13.636 1.00 89.25 94 ASN A CA 1
ATOM 714 C C . ASN A 1 94 ? -2.341 -6.725 14.428 1.00 89.25 94 ASN A C 1
ATOM 716 O O . ASN A 1 94 ? -2.734 -6.384 15.542 1.00 89.25 94 ASN A O 1
ATOM 720 N N . ILE A 1 95 ? -1.215 -6.239 13.897 1.00 86.25 95 ILE A N 1
ATOM 721 C CA . ILE A 1 95 ? -0.426 -5.183 14.528 1.00 86.25 95 ILE A CA 1
ATOM 722 C C . ILE A 1 95 ? -1.131 -3.845 14.252 1.00 86.25 95 ILE A C 1
ATOM 724 O O . ILE A 1 95 ? -1.410 -3.551 13.087 1.00 86.25 95 ILE A O 1
ATOM 728 N N . PRO A 1 96 ? -1.458 -3.039 15.280 1.00 83.38 96 PRO A N 1
ATOM 729 C CA . PRO A 1 96 ? -2.073 -1.725 15.092 1.00 83.38 96 PRO A CA 1
ATOM 730 C C . PRO A 1 96 ? -1.236 -0.830 14.174 1.00 83.38 96 PRO A C 1
ATOM 732 O O . PRO A 1 96 ? -0.010 -0.944 14.153 1.00 83.38 96 PRO A O 1
ATOM 735 N N . ASP A 1 97 ? -1.892 0.043 13.408 1.00 80.25 97 ASP A N 1
ATOM 736 C CA . ASP A 1 97 ? -1.165 1.048 12.629 1.00 80.25 97 ASP A CA 1
ATOM 737 C C . ASP A 1 97 ? -0.412 2.001 13.568 1.00 80.25 97 ASP A C 1
ATOM 739 O O . ASP A 1 97 ? -0.913 2.310 14.656 1.00 80.25 97 ASP A O 1
ATOM 743 N N . PRO A 1 98 ? 0.797 2.448 13.187 1.00 70.44 98 PRO A N 1
ATOM 744 C CA . PRO A 1 98 ? 1.507 3.457 13.955 1.00 70.44 98 PRO A CA 1
ATOM 745 C C . PRO A 1 98 ? 0.674 4.743 13.986 1.00 70.44 98 PRO A C 1
ATOM 747 O O . PRO A 1 98 ? 0.199 5.205 12.949 1.00 70.44 98 PRO A O 1
ATOM 750 N N . VAL A 1 99 ? 0.486 5.308 15.181 1.00 69.12 99 VAL A N 1
ATOM 751 C CA . VAL A 1 99 ? -0.191 6.600 15.346 1.00 69.12 99 VAL A CA 1
ATOM 752 C C . VAL A 1 99 ? 0.707 7.674 14.723 1.00 69.12 99 VAL A C 1
ATOM 754 O O . VAL A 1 99 ? 1.879 7.746 15.108 1.00 69.12 99 VAL A O 1
ATOM 757 N N . PRO A 1 100 ? 0.213 8.477 13.763 1.00 62.91 100 PRO A N 1
ATOM 758 C CA . PRO A 1 100 ? 0.975 9.590 13.211 1.00 62.91 100 PRO A CA 1
ATOM 759 C C . PRO A 1 100 ? 1.450 10.507 14.341 1.00 62.91 100 PRO A C 1
ATOM 761 O O . PRO A 1 100 ? 0.675 10.822 15.244 1.00 62.91 100 PRO A O 1
ATOM 764 N N . GLU A 1 101 ? 2.706 10.960 14.303 1.00 58.31 101 GLU A N 1
ATOM 765 C CA . GLU A 1 101 ? 3.251 11.853 15.341 1.00 58.31 101 GLU A CA 1
ATOM 766 C C . GLU A 1 101 ? 2.412 13.137 15.513 1.00 58.31 101 GLU A C 1
ATOM 768 O O . GLU A 1 101 ? 2.343 13.678 16.617 1.00 58.31 101 GLU A O 1
ATOM 773 N N . ASP A 1 102 ? 1.691 13.557 14.468 1.00 54.41 102 ASP A N 1
ATOM 774 C CA . ASP A 1 102 ? 0.772 14.699 14.495 1.00 54.41 102 ASP A CA 1
ATOM 775 C C . ASP A 1 102 ? -0.437 14.498 15.439 1.00 54.41 102 ASP A C 1
ATOM 777 O O . ASP A 1 102 ? -0.926 15.471 16.009 1.00 54.41 102 ASP A O 1
ATOM 781 N N . GLU A 1 103 ? -0.893 13.260 15.675 1.00 49.56 103 GLU A N 1
ATOM 782 C CA . GLU A 1 103 ? -1.961 12.950 16.650 1.00 49.56 103 GLU A CA 1
ATOM 783 C C . GLU A 1 103 ? -1.411 12.674 18.059 1.00 49.56 103 GLU A C 1
ATOM 785 O O . GLU A 1 103 ? -2.120 12.828 19.053 1.00 49.56 103 GLU A O 1
ATOM 790 N N . ALA A 1 104 ? -0.133 12.302 18.178 1.00 49.97 104 ALA A N 1
ATOM 791 C CA . ALA A 1 104 ? 0.520 12.086 19.471 1.00 49.97 104 ALA A CA 1
ATOM 792 C C . ALA A 1 104 ? 0.867 13.404 20.198 1.00 49.97 104 ALA A C 1
ATOM 794 O O . ALA A 1 104 ? 1.148 13.395 21.400 1.00 49.97 104 ALA A O 1
ATOM 795 N N . GLY A 1 105 ? 0.857 14.530 19.474 1.00 46.69 105 GLY A N 1
ATOM 796 C CA . GLY A 1 105 ? 1.168 15.867 19.981 1.00 46.69 105 GLY A CA 1
ATOM 797 C C . GLY A 1 105 ? -0.012 16.638 20.582 1.00 46.69 105 GLY A C 1
ATOM 798 O O . GLY A 1 105 ? 0.225 17.588 21.331 1.00 46.69 105 GLY A O 1
ATOM 799 N N . GLU A 1 106 ? -1.265 16.241 20.328 1.00 47.56 106 GLU A N 1
ATOM 800 C CA . GLU A 1 106 ? -2.408 16.792 21.063 1.00 47.56 106 GLU A CA 1
ATOM 801 C C . GLU A 1 106 ? -2.447 16.165 22.459 1.00 47.56 106 GLU A C 1
ATOM 803 O O . GLU A 1 106 ? -3.187 15.225 22.752 1.00 47.56 106 GLU A O 1
ATOM 808 N N . GLN A 1 107 ? -1.623 16.701 23.363 1.00 51.59 107 GLN A N 1
ATOM 809 C CA . GLN A 1 107 ? -1.878 16.548 24.786 1.00 51.59 107 GLN A CA 1
ATOM 810 C C . GLN A 1 107 ? -3.279 17.094 25.047 1.00 51.59 107 GLN A C 1
ATOM 812 O O . GLN A 1 107 ? -3.499 18.303 25.065 1.00 51.59 107 GLN A O 1
ATOM 817 N N . ILE A 1 108 ? -4.236 16.191 25.243 1.00 54.50 108 ILE A N 1
ATOM 818 C CA . ILE A 1 108 ? -5.513 16.539 25.846 1.00 54.50 108 ILE A CA 1
ATOM 819 C C . ILE A 1 108 ? -5.157 17.096 27.227 1.00 54.50 108 ILE A C 1
ATOM 821 O O . ILE A 1 108 ? -4.821 16.334 28.135 1.00 54.50 108 ILE A O 1
ATOM 825 N N . GLU A 1 109 ? -5.171 18.421 27.377 1.00 54.16 109 GLU A N 1
ATOM 826 C CA . GLU A 1 109 ? -5.064 19.071 28.680 1.00 54.16 109 GLU A CA 1
ATOM 827 C C . GLU A 1 109 ? -6.291 18.656 29.498 1.00 54.16 109 GLU A C 1
ATOM 829 O O . GLU A 1 109 ? -7.371 19.243 29.417 1.00 54.16 109 GLU A O 1
ATOM 834 N N . VAL A 1 110 ? -6.150 17.575 30.263 1.00 61.59 110 VAL A N 1
ATOM 835 C CA . VAL A 1 110 ? -7.157 17.176 31.238 1.00 61.59 110 VAL A CA 1
ATOM 836 C C . VAL A 1 110 ? -7.072 18.183 32.375 1.00 61.59 110 VAL A C 1
ATOM 838 O O . VAL A 1 110 ? -6.089 18.208 33.115 1.00 61.59 110 VAL A O 1
ATOM 841 N N . ALA A 1 111 ? -8.092 19.033 32.499 1.00 68.12 111 ALA A N 1
ATOM 842 C CA . ALA A 1 111 ? -8.193 19.956 33.618 1.00 68.12 111 ALA A CA 1
ATOM 843 C C . ALA A 1 111 ? -8.120 19.173 34.940 1.00 68.12 111 ALA A C 1
ATOM 845 O O . ALA A 1 111 ? -8.838 18.188 35.126 1.00 68.12 111 ALA A O 1
ATOM 846 N N . ASP A 1 112 ? -7.254 19.605 35.857 1.00 74.00 112 ASP A N 1
ATOM 847 C CA . ASP A 1 112 ? -7.177 19.015 37.191 1.00 74.00 112 ASP A CA 1
ATOM 848 C C . ASP A 1 112 ? -8.451 19.355 37.981 1.00 74.00 112 ASP A C 1
ATOM 850 O O . ASP A 1 112 ? -8.669 20.492 38.402 1.00 74.00 112 ASP A O 1
ATOM 854 N N . ILE A 1 113 ? -9.314 18.353 38.152 1.00 74.25 113 ILE A N 1
ATOM 855 C CA . ILE A 1 113 ? -10.590 18.458 38.874 1.00 74.25 113 ILE A CA 1
ATOM 856 C C . ILE A 1 113 ? -10.479 18.057 40.351 1.00 74.25 113 ILE A C 1
ATOM 858 O O . ILE A 1 113 ? -11.486 18.016 41.053 1.00 74.25 113 ILE A O 1
ATOM 862 N N . SER A 1 114 ? -9.276 17.753 40.851 1.00 75.81 114 SER A N 1
ATOM 863 C CA . SER A 1 114 ? -9.080 17.268 42.227 1.00 75.81 114 SER A CA 1
ATOM 864 C C . SER A 1 114 ? -9.517 18.267 43.310 1.00 75.81 114 SER A C 1
ATOM 866 O O . SER A 1 114 ? -9.810 17.862 44.434 1.00 75.81 114 SER A O 1
ATOM 868 N N . GLY A 1 115 ? -9.605 19.558 42.973 1.00 77.50 115 GLY A N 1
ATOM 869 C CA . GLY A 1 115 ? -10.060 20.628 43.865 1.00 77.50 115 GLY A CA 1
ATOM 870 C C . GLY A 1 115 ? -11.547 20.982 43.775 1.00 77.50 115 GLY A C 1
ATOM 871 O O . GLY A 1 115 ? -11.956 21.948 44.417 1.00 77.50 115 GLY A O 1
ATOM 872 N N . TYR A 1 116 ? -12.340 20.272 42.968 1.00 80.38 116 TYR A N 1
ATOM 873 C CA . TYR A 1 116 ? -13.738 20.636 42.739 1.00 80.38 116 TYR A CA 1
ATOM 874 C C . TYR A 1 116 ? -14.606 20.225 43.929 1.00 80.38 116 TYR A C 1
ATOM 876 O O . TYR A 1 116 ? -14.503 19.108 44.442 1.00 80.38 116 TYR A O 1
ATOM 884 N N . ASP A 1 117 ? -15.490 21.122 44.357 1.00 83.75 117 ASP A N 1
ATOM 885 C CA . ASP A 1 117 ? -16.516 20.794 45.341 1.00 83.75 117 ASP A CA 1
ATOM 886 C C . ASP A 1 117 ? -17.693 20.020 44.706 1.00 83.75 117 ASP A C 1
ATOM 888 O O . ASP A 1 117 ? -17.786 19.831 43.488 1.00 83.75 117 ASP A O 1
ATOM 892 N N . ALA A 1 118 ? -18.598 19.512 45.547 1.00 83.69 118 ALA A N 1
ATOM 893 C CA . ALA A 1 118 ? -19.720 18.691 45.092 1.00 83.69 118 ALA A CA 1
ATOM 894 C C . ALA A 1 118 ? -20.662 19.436 44.126 1.00 83.69 118 ALA A C 1
ATOM 896 O O . ALA A 1 118 ? -21.222 18.816 43.218 1.00 83.69 118 ALA A O 1
ATOM 897 N N . ASP A 1 119 ? -20.806 20.753 44.285 1.00 82.19 119 ASP A N 1
ATOM 898 C CA . ASP A 1 119 ? -21.676 21.576 43.445 1.00 82.19 119 ASP A CA 1
ATOM 899 C C . ASP A 1 119 ? -21.031 21.829 42.074 1.00 82.19 119 ASP A C 1
ATOM 901 O O . ASP A 1 119 ? -21.702 21.758 41.041 1.00 82.19 119 ASP A O 1
ATOM 905 N N . GLN A 1 120 ? -19.713 22.035 42.038 1.00 82.38 120 GLN A N 1
ATOM 906 C CA . GLN A 1 120 ? -18.925 22.159 40.812 1.00 82.38 120 GLN A CA 1
ATOM 907 C C . GLN A 1 120 ? -18.914 20.854 40.008 1.00 82.38 120 GLN A C 1
ATOM 909 O O . GLN A 1 120 ? -19.087 20.878 38.785 1.00 82.38 120 GLN A O 1
ATOM 914 N N . MET A 1 121 ? -18.798 19.707 40.683 1.00 85.69 121 MET A N 1
ATOM 915 C CA . MET A 1 121 ? -18.911 18.393 40.042 1.00 85.69 121 MET A CA 1
ATOM 916 C C . MET A 1 121 ? -20.311 18.163 39.455 1.00 85.69 121 MET A C 1
ATOM 918 O O . MET A 1 121 ? -20.440 17.734 38.306 1.00 85.69 121 MET A O 1
ATOM 922 N N . ALA A 1 122 ? -21.368 18.515 40.193 1.00 82.88 122 ALA A N 1
ATOM 923 C CA . ALA A 1 122 ? -22.746 18.388 39.720 1.00 82.88 122 ALA A CA 1
ATOM 924 C C . ALA A 1 122 ? -23.049 19.305 38.519 1.00 82.88 122 ALA A C 1
ATOM 926 O O . ALA A 1 122 ? -23.724 18.891 37.570 1.00 82.88 122 ALA A O 1
ATOM 927 N N . ALA A 1 123 ? -22.525 20.535 38.522 1.00 82.81 123 ALA A N 1
ATOM 928 C CA . ALA A 1 123 ? -22.653 21.466 37.405 1.00 82.81 123 ALA A CA 1
ATOM 929 C C . ALA A 1 123 ? -21.953 20.944 36.137 1.00 82.81 123 ALA A C 1
ATOM 931 O O . ALA A 1 123 ? -22.524 21.011 35.045 1.00 82.81 123 ALA A O 1
ATOM 932 N N . MET A 1 124 ? -20.756 20.365 36.278 1.00 84.06 124 MET A N 1
ATOM 933 C CA . MET A 1 124 ? -20.017 19.762 35.166 1.00 84.06 124 MET A CA 1
ATOM 934 C C . MET A 1 124 ? -20.756 18.553 34.577 1.00 84.06 124 MET A C 1
ATOM 936 O O . MET A 1 124 ? -20.920 18.453 33.359 1.00 84.06 124 MET A O 1
ATOM 940 N N . GLU A 1 125 ? -21.276 17.656 35.419 1.00 85.88 125 GLU A N 1
ATOM 941 C CA . GLU A 1 125 ? -22.089 16.527 34.954 1.00 85.88 125 GLU A CA 1
ATOM 942 C C . GLU A 1 125 ? -23.346 16.982 34.206 1.00 85.88 125 GLU A C 1
ATOM 944 O O . GLU A 1 125 ? -23.746 16.367 33.212 1.00 85.88 125 GLU A O 1
ATOM 949 N N . PHE A 1 126 ? -23.981 18.057 34.673 1.00 82.88 126 PHE A N 1
ATOM 950 C CA . PHE A 1 126 ? -25.147 18.629 34.014 1.00 82.88 126 PHE A CA 1
ATOM 951 C C . PHE A 1 126 ? -24.796 19.184 32.628 1.00 82.88 126 PHE A C 1
ATOM 953 O O . PHE A 1 126 ? -25.497 18.885 31.659 1.00 82.88 126 PHE A O 1
ATOM 960 N N . GLN A 1 127 ? -23.678 19.904 32.501 1.00 79.69 127 GLN A N 1
ATOM 961 C CA . GLN A 1 127 ? -23.183 20.392 31.211 1.00 79.69 127 GLN A CA 1
ATOM 962 C C . GLN A 1 127 ? -22.835 19.245 30.254 1.00 79.69 127 GLN A C 1
ATOM 964 O O . GLN A 1 127 ? -23.228 19.279 29.086 1.00 79.69 127 GLN A O 1
ATOM 969 N N . MET A 1 128 ? -22.182 18.183 30.739 1.00 84.94 128 MET A N 1
ATOM 970 C CA . MET A 1 128 ? -21.905 16.996 29.922 1.00 84.94 128 MET A CA 1
ATOM 971 C C . MET A 1 128 ? -23.190 16.309 29.444 1.00 84.94 128 MET A C 1
ATOM 973 O O . MET A 1 128 ? -23.277 15.888 28.289 1.00 84.94 128 MET A O 1
ATOM 977 N N . LYS A 1 129 ? -24.218 16.224 30.299 1.00 82.12 129 LYS A N 1
ATOM 978 C CA . LYS A 1 129 ? -25.535 15.696 29.912 1.00 82.12 129 LYS A CA 1
ATOM 979 C C . LYS A 1 129 ? -26.207 16.570 28.854 1.00 82.12 129 LYS A C 1
ATOM 981 O O . LYS A 1 129 ? -26.734 16.022 27.890 1.00 82.12 129 LYS A O 1
ATOM 986 N N . GLN A 1 130 ? -26.167 17.895 28.996 1.00 79.31 130 GLN A N 1
ATOM 987 C CA . GLN A 1 130 ? -26.714 18.818 27.996 1.00 79.31 130 GLN A CA 1
ATOM 988 C C . GLN A 1 130 ? -26.008 18.682 26.645 1.00 79.31 130 GLN A C 1
ATOM 990 O O . GLN A 1 130 ? -26.684 18.563 25.625 1.00 79.31 130 GLN A O 1
ATOM 995 N N . LYS A 1 131 ? -24.670 18.617 26.640 1.00 79.44 131 LYS A N 1
ATOM 996 C CA . LYS A 1 131 ? -23.883 18.403 25.420 1.00 79.44 131 LYS A CA 1
ATOM 997 C C . LYS A 1 131 ? -24.255 17.084 24.741 1.00 79.44 131 LYS A C 1
ATOM 999 O O . LYS A 1 131 ? -24.608 17.077 23.571 1.00 79.44 131 LYS A O 1
ATOM 1004 N N . ARG A 1 132 ? -24.3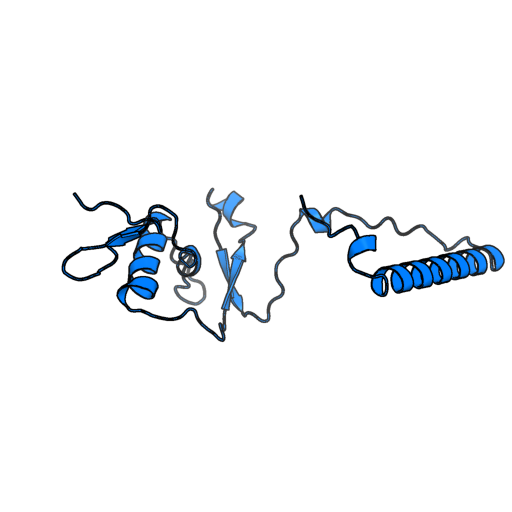39 15.990 25.506 1.00 77.69 132 ARG A N 1
ATOM 1005 C CA . ARG A 1 132 ? -24.745 14.674 24.987 1.00 77.69 132 ARG A CA 1
ATOM 1006 C C . ARG A 1 132 ? -26.155 14.665 24.386 1.00 77.69 132 ARG A C 1
ATOM 1008 O O . ARG A 1 132 ? -26.424 13.901 23.461 1.00 77.69 132 ARG A O 1
ATOM 1015 N N . ILE A 1 133 ? -27.073 15.462 24.932 1.00 78.62 133 ILE A N 1
ATOM 1016 C CA . ILE A 1 133 ? -28.420 15.624 24.372 1.00 78.62 133 ILE A CA 1
ATOM 1017 C C . ILE A 1 133 ? -28.351 16.416 23.063 1.00 78.62 133 ILE A C 1
ATOM 1019 O O . ILE A 1 133 ? -28.953 15.983 22.085 1.00 78.62 133 ILE A O 1
ATOM 1023 N N . ALA A 1 134 ? -27.603 17.521 23.023 1.00 75.94 134 ALA A N 1
ATOM 1024 C CA . ALA A 1 134 ? -27.415 18.316 21.812 1.00 75.94 134 ALA A CA 1
ATOM 1025 C C . ALA A 1 134 ? -26.791 17.489 20.673 1.00 75.94 134 ALA A C 1
ATOM 1027 O O . ALA A 1 134 ? -27.319 17.500 19.563 1.00 75.94 134 ALA A O 1
ATOM 1028 N N . ASP A 1 135 ? -25.756 16.700 20.969 1.00 76.88 135 ASP A N 1
ATOM 1029 C CA . ASP A 1 135 ? -25.090 15.825 19.998 1.00 76.88 135 ASP A CA 1
ATOM 1030 C C . ASP A 1 135 ? -26.064 14.778 19.434 1.00 76.88 135 ASP A C 1
ATOM 1032 O O . ASP A 1 135 ? -26.172 14.612 18.222 1.00 76.88 135 ASP A O 1
ATOM 1036 N N . LYS A 1 136 ? -26.881 14.146 20.290 1.00 77.50 136 LYS A N 1
ATOM 1037 C CA . LYS A 1 136 ? -27.934 13.220 19.837 1.00 77.50 136 LYS A CA 1
ATOM 1038 C C . LYS A 1 136 ? -29.004 13.894 18.982 1.00 77.50 136 LYS A C 1
ATOM 1040 O O . LYS A 1 136 ? -29.523 13.270 18.061 1.00 77.50 136 LYS A O 1
ATOM 1045 N N . MET A 1 137 ? -29.375 15.135 19.294 1.00 73.44 137 MET A N 1
ATOM 1046 C CA . MET A 1 137 ? -30.339 15.883 18.485 1.00 73.44 137 MET A CA 1
ATOM 1047 C C . MET A 1 137 ? -29.759 16.238 17.114 1.00 73.44 137 MET A C 1
ATOM 1049 O O . MET A 1 137 ? -30.479 16.149 16.126 1.00 73.44 137 MET A O 1
ATOM 1053 N N . LEU A 1 138 ? -28.469 16.576 17.038 1.00 70.50 138 LEU A N 1
ATOM 1054 C CA . LEU A 1 138 ? -27.754 16.808 15.780 1.00 70.50 138 LEU A CA 1
ATOM 1055 C C . LEU A 1 138 ? -27.620 15.517 14.952 1.00 70.50 138 LEU A C 1
ATOM 1057 O O . LEU A 1 138 ? -27.825 15.515 13.739 1.00 70.50 138 LEU A O 1
ATOM 1061 N N . GLU A 1 139 ? -27.321 14.395 15.607 1.00 69.31 139 GLU A N 1
ATOM 1062 C CA . GLU A 1 139 ? -27.253 13.079 14.970 1.00 69.31 139 GLU A CA 1
ATOM 1063 C C . GLU A 1 139 ? -28.612 12.630 14.417 1.00 69.31 139 GLU A C 1
ATOM 1065 O O . GLU A 1 139 ? -28.663 11.931 13.410 1.00 69.31 139 GLU A O 1
ATOM 1070 N N . GLN A 1 140 ? -29.717 13.032 15.040 1.00 63.97 140 GLN A N 1
ATOM 1071 C CA . GLN A 1 140 ? -31.068 12.707 14.576 1.00 63.97 140 GLN A CA 1
ATOM 1072 C C . GLN A 1 140 ? -31.682 13.780 13.665 1.00 63.97 140 GLN A C 1
ATOM 1074 O O . GLN A 1 140 ? -32.795 13.584 13.178 1.00 63.97 140 GLN A O 1
ATOM 1079 N N . ALA A 1 141 ? -30.995 14.902 13.435 1.00 57.00 141 ALA A N 1
ATOM 1080 C CA . ALA A 1 141 ? -31.475 15.964 12.561 1.00 57.00 141 ALA A CA 1
ATOM 1081 C C . ALA A 1 141 ? -31.328 15.581 11.078 1.00 57.00 141 ALA A C 1
ATOM 1083 O O . ALA A 1 141 ? -30.352 14.938 10.683 1.00 57.00 141 ALA A O 1
ATOM 1084 N N . ASP A 1 142 ? -32.298 16.004 10.259 1.00 50.84 142 ASP A N 1
ATOM 1085 C CA . ASP A 1 142 ? -32.302 15.788 8.810 1.00 50.84 142 ASP A CA 1
ATOM 1086 C C . ASP A 1 142 ? -31.011 16.316 8.140 1.00 50.84 142 ASP A C 1
ATOM 1088 O O . ASP A 1 142 ? -30.452 17.328 8.584 1.00 50.84 142 ASP A O 1
ATOM 1092 N N . PRO A 1 143 ? -30.556 15.704 7.025 1.00 56.44 143 PRO A N 1
ATOM 1093 C CA . PRO A 1 143 ? -29.288 16.037 6.358 1.00 56.44 143 PRO A CA 1
ATOM 1094 C C . PRO A 1 143 ? -29.117 17.520 5.986 1.00 56.44 143 PRO A C 1
ATOM 1096 O O . PRO A 1 143 ? -27.997 18.018 5.930 1.00 56.44 143 PRO A O 1
ATOM 1099 N N . GLN A 1 144 ? -30.216 18.257 5.789 1.00 53.84 144 GLN A N 1
ATOM 1100 C CA . GLN A 1 144 ? -30.195 19.694 5.482 1.00 53.84 144 GLN A CA 1
ATOM 1101 C C . GLN A 1 144 ? -29.754 20.583 6.661 1.00 53.84 144 GLN A C 1
ATOM 1103 O O . GLN A 1 144 ? -29.346 21.718 6.434 1.00 53.84 144 GLN A O 1
ATOM 1108 N N . VAL A 1 145 ? -29.800 20.094 7.908 1.00 52.62 145 VAL A N 1
ATOM 1109 C CA . VAL A 1 145 ? -29.353 20.834 9.109 1.00 52.62 145 VAL A CA 1
ATOM 1110 C C . VAL A 1 145 ? -27.911 20.476 9.494 1.00 52.62 145 VAL A C 1
ATOM 1112 O O . VAL A 1 145 ? -27.228 21.276 10.128 1.00 52.62 145 VAL A O 1
ATOM 1115 N N . ARG A 1 146 ? -27.413 19.308 9.061 1.00 51.25 146 ARG A N 1
ATOM 1116 C CA . ARG A 1 146 ? -26.033 18.843 9.301 1.00 51.25 146 ARG A CA 1
ATOM 1117 C C . ARG A 1 146 ? -24.956 19.625 8.540 1.00 51.25 146 ARG A C 1
ATOM 1119 O O . ARG A 1 146 ? -23.779 19.436 8.819 1.00 51.25 146 ARG A O 1
ATOM 1126 N N . GLY A 1 147 ? -25.331 20.496 7.600 1.00 54.31 147 GLY A N 1
ATOM 1127 C CA . GLY A 1 147 ? -24.369 21.253 6.792 1.00 54.31 147 GLY A CA 1
ATOM 1128 C C . GLY A 1 147 ? -23.656 20.422 5.718 1.00 54.31 147 GLY A C 1
ATOM 1129 O O . GLY A 1 147 ? -22.735 20.923 5.086 1.00 54.31 147 GLY A O 1
ATOM 1130 N N . GLU A 1 148 ? -24.100 19.189 5.452 1.00 50.69 148 GLU A N 1
ATOM 1131 C CA . GLU A 1 148 ? -23.645 18.362 4.321 1.00 50.69 148 GLU A CA 1
ATOM 1132 C C . GLU A 1 148 ? -24.450 18.690 3.049 1.00 50.69 148 GLU A C 1
ATOM 1134 O O . GLU A 1 148 ? -25.019 17.822 2.389 1.00 50.69 148 GLU A O 1
ATOM 1139 N N . GLY A 1 149 ? -24.558 19.983 2.738 1.00 39.69 149 GLY A N 1
ATOM 1140 C CA . GLY A 1 149 ? -25.222 20.499 1.546 1.00 39.69 149 GLY A CA 1
ATOM 1141 C C . GLY A 1 149 ? -24.225 21.215 0.645 1.00 39.69 149 GLY A C 1
ATOM 1142 O O . GLY A 1 149 ? -23.923 22.375 0.892 1.00 39.69 149 GLY A O 1
ATOM 1143 N N . GLU A 1 150 ? -23.738 20.479 -0.355 1.00 43.31 150 GLU A N 1
ATOM 1144 C CA . GLU A 1 150 ? -23.166 20.915 -1.640 1.00 43.31 150 GLU A CA 1
ATOM 1145 C C . GLU A 1 150 ? -22.459 22.283 -1.698 1.00 43.31 150 GLU A C 1
ATOM 1147 O O . GLU A 1 150 ? -23.104 23.315 -1.878 1.00 43.31 150 GLU A O 1
ATOM 1152 N N . PHE A 1 151 ? -21.121 22.242 -1.731 1.00 42.91 151 PHE A N 1
ATOM 1153 C CA . PHE A 1 151 ? -20.305 22.960 -2.721 1.00 42.91 151 PHE A CA 1
ATOM 1154 C C . PHE A 1 151 ? -19.116 22.097 -3.150 1.00 42.91 151 PHE A C 1
ATOM 1156 O O . PHE A 1 151 ? -18.523 21.434 -2.268 1.00 42.91 151 PHE A O 1
#

Sequence (151 aa):
MAKADKDGIVRDRRTGIVLARKNRHPMADLFKDTPMGEGLPGMHMDSMAEHILAIHVFDNLGCSPPQDPLYKSVPDPESLAATGSDRVLWVSVNIPDPVPEDEAGEQIEVADISGYDADQMAAMEFQMKQKRIADKMLEQADPQVRGEGEF

Foldseek 3Di:
DFDQDPQQFTADPVPRQTPAGPDADPCLCVQFQDDPDPPDTRPHDDSVVSRRVSSVVCVVVVDDDDPDDQWDWAWDPCCCVPPVDTGTDIDGPPDDHDDPVVVVPPPPPDPPCVPPDPVRVVVVVVVVVVVVVVVVVLVVDDPVVVPPDDD

Secondary structure (DSSP, 8-state):
-----TTSEEE-TTT--EEEESS--TTGGGGTTB--STTSPPB---HHHHHHHHIIIIIIS-PPPPSS-SEEEEE-TTHHHHHSS--EEEEETTSPPPPPHHHHT--------TT--HHHHHHHHHHHHHHHHHHHHHHTS-TTTTT----

Radius of gyration: 25.59 Å; chains: 1; bounding box: 51×36×77 Å

pLDDT: mean 78.97, std 14.08, range [39.69, 95.69]